Protein AF-A0A9J6GKJ7-F1 (afdb_monomer)

Mean predicted aligned error: 17.42 Å

Radius of gyration: 23.15 Å; Cα contacts (8 Å, |Δi|>4): 158; chains: 1; bounding box: 61×52×55 Å

Solvent-accessible surface area (backbone atoms only — not comparable to full-atom values): 9276 Å² total; per-residue (Å²): 130,84,58,61,56,83,74,59,33,43,79,57,66,61,96,84,59,67,34,28,57,43,92,48,101,89,43,70,66,37,61,86,75,82,50,72,41,75,66,98,57,64,64,49,65,49,62,48,97,55,40,86,90,54,57,39,37,48,77,44,72,50,71,55,84,73,75,90,66,77,76,78,90,62,95,71,89,69,65,43,72,46,72,48,68,40,63,68,56,27,50,50,50,61,68,73,44,78,79,51,91,48,78,87,44,39,62,58,52,54,50,51,32,46,53,79,24,37,47,78,39,81,37,59,83,89,53,77,83,75,55,61,68,60,52,53,51,48,54,53,50,41,59,76,70,72,109

pLDDT: mean 76.73, std 16.25, range [37.19, 93.81]

Foldseek 3Di:
DPDVVVVQKDWQDDPPAFFFPDPDPPDHGHNPDTDIDHDDWDKDWDFDPDPPPDRGTHIDIDTDDDDPPDPPPDDDFPFDKDKAFPVVQLVVQVVVDDQPPDPVCNVVSSVVSRVVRIDIDGDGPPDDRPDRVVVVVVVVVVVVVPD

Secondary structure (DSSP, 8-state):
---GGGGTEEE---TT--SB---STT---B-----EEES---EEEEE-S--TTSSBPPEEEEE--SS------SS----EEEEEE-HHHHHHHHHHSPPPSSGGGHHHHHHHHHHHHEEEEEE-TTSPPP-HHHHHHHHHHHHHTT-

Organism: Haemaphysalis longicornis (NCBI:txid44386)

Structure (mmCIF, N/CA/C/O backbone):
data_AF-A0A9J6GKJ7-F1
#
_entry.id   AF-A0A9J6GKJ7-F1
#
loop_
_atom_site.group_PDB
_atom_site.id
_atom_site.type_symbol
_atom_site.label_atom_id
_atom_site.label_alt_id
_atom_site.label_comp_id
_atom_site.label_asym_id
_atom_site.label_entity_id
_atom_site.label_seq_id
_atom_site.pdbx_PDB_ins_code
_atom_site.Cartn_x
_atom_site.Cartn_y
_atom_site.Cartn_z
_atom_site.occupancy
_atom_site.B_iso_or_equiv
_atom_site.auth_seq_id
_atom_site.auth_comp_id
_atom_site.auth_asym_id
_atom_site.auth_atom_id
_atom_site.pdbx_PDB_model_num
ATOM 1 N N . MET A 1 1 ? 18.590 -19.157 3.375 1.00 45.91 1 MET A N 1
ATOM 2 C CA . MET A 1 1 ? 17.341 -18.387 3.192 1.00 45.91 1 MET A CA 1
ATOM 3 C C . MET A 1 1 ? 16.250 -19.388 2.888 1.00 45.91 1 MET A C 1
ATOM 5 O O . MET A 1 1 ? 16.438 -20.171 1.969 1.00 45.91 1 MET A O 1
ATOM 9 N N . ALA A 1 2 ? 1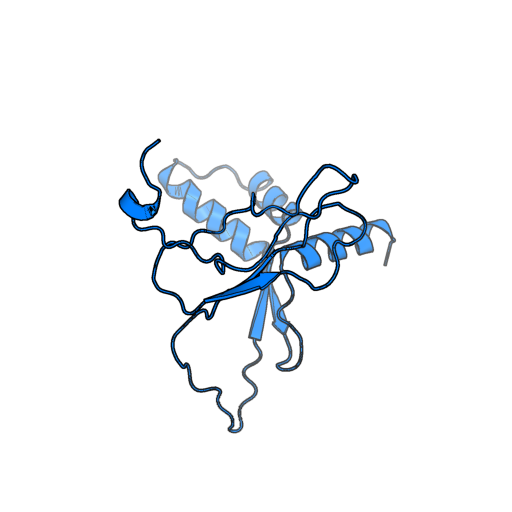5.188 -19.434 3.688 1.00 53.84 2 ALA A N 1
ATOM 10 C CA . ALA A 1 2 ? 14.019 -20.232 3.337 1.00 53.84 2 ALA A CA 1
ATOM 11 C C . ALA A 1 2 ? 13.369 -19.615 2.090 1.00 53.84 2 ALA A C 1
ATOM 13 O O . ALA A 1 2 ? 13.236 -18.393 2.019 1.00 53.84 2 ALA A O 1
ATOM 14 N N . ASP A 1 3 ? 13.043 -20.448 1.106 1.00 81.25 3 ASP A N 1
ATOM 15 C CA . ASP A 1 3 ? 12.378 -20.023 -0.122 1.00 81.25 3 ASP A CA 1
ATOM 16 C C . ASP A 1 3 ? 11.013 -19.403 0.227 1.00 81.25 3 ASP A C 1
ATOM 18 O O . ASP A 1 3 ? 10.262 -19.955 1.032 1.00 81.25 3 ASP A O 1
ATOM 22 N N . ALA A 1 4 ? 10.693 -18.238 -0.339 1.00 79.50 4 ALA A N 1
ATOM 23 C CA . ALA A 1 4 ? 9.429 -17.540 -0.098 1.00 79.50 4 ALA A CA 1
ATOM 24 C C . ALA A 1 4 ? 8.215 -18.408 -0.483 1.00 79.50 4 ALA A C 1
ATOM 26 O O . ALA A 1 4 ? 7.145 -18.291 0.122 1.00 79.50 4 ALA A O 1
ATOM 27 N N . THR A 1 5 ? 8.404 -19.345 -1.416 1.00 81.81 5 THR A N 1
ATOM 28 C CA . THR A 1 5 ? 7.401 -20.356 -1.776 1.00 81.81 5 THR A CA 1
ATOM 29 C C . THR A 1 5 ? 7.031 -21.270 -0.603 1.00 81.81 5 THR A C 1
ATOM 31 O O . THR A 1 5 ? 5.863 -21.635 -0.466 1.00 81.81 5 THR A O 1
ATOM 34 N N . ALA A 1 6 ? 7.970 -21.565 0.306 1.00 86.62 6 ALA A N 1
ATOM 35 C CA . ALA A 1 6 ? 7.729 -22.388 1.494 1.00 86.62 6 ALA A CA 1
ATOM 36 C C . ALA A 1 6 ? 6.753 -21.729 2.486 1.00 86.62 6 ALA A C 1
ATOM 38 O O . ALA A 1 6 ? 6.163 -22.412 3.319 1.00 86.62 6 ALA A O 1
ATOM 39 N N . TYR A 1 7 ? 6.544 -20.414 2.366 1.00 86.00 7 TYR A N 1
ATOM 40 C CA . TYR A 1 7 ? 5.567 -19.647 3.141 1.00 86.00 7 TYR A CA 1
ATOM 41 C C . TYR A 1 7 ? 4.259 -19.396 2.374 1.00 86.00 7 TYR A C 1
ATOM 43 O O . TYR A 1 7 ? 3.449 -18.564 2.783 1.00 86.00 7 TYR A O 1
ATOM 51 N N . GLY A 1 8 ? 4.042 -20.090 1.250 1.00 86.12 8 GLY A N 1
ATOM 52 C CA . GLY A 1 8 ? 2.839 -19.943 0.428 1.00 86.12 8 GLY A CA 1
ATOM 53 C C . GLY A 1 8 ? 2.783 -18.635 -0.366 1.00 86.12 8 GLY A C 1
ATOM 54 O O . GLY A 1 8 ? 1.695 -18.194 -0.742 1.00 86.12 8 GLY A O 1
ATOM 55 N N . LEU A 1 9 ? 3.932 -17.996 -0.610 1.00 88.31 9 LEU A N 1
ATOM 56 C CA . LEU A 1 9 ? 4.019 -16.792 -1.431 1.00 88.31 9 LEU A CA 1
ATOM 57 C C . LEU A 1 9 ? 4.260 -17.146 -2.897 1.00 88.31 9 LEU A C 1
ATOM 59 O O . LEU A 1 9 ? 5.077 -18.007 -3.222 1.00 88.31 9 LEU A O 1
ATOM 63 N N . THR A 1 10 ? 3.574 -16.439 -3.791 1.00 88.25 10 THR A N 1
ATOM 64 C CA . THR A 1 10 ? 3.770 -16.554 -5.241 1.00 88.25 10 THR A CA 1
ATOM 65 C C . THR A 1 10 ? 4.517 -15.332 -5.760 1.00 88.25 10 THR A C 1
ATOM 67 O O . THR A 1 10 ? 4.146 -14.199 -5.445 1.00 88.25 10 THR A O 1
ATOM 70 N N . LEU A 1 11 ? 5.566 -15.557 -6.554 1.00 90.56 11 LEU A N 1
ATOM 71 C CA . LEU A 1 11 ? 6.299 -14.490 -7.233 1.00 90.56 11 LEU A CA 1
ATOM 72 C C . LEU A 1 11 ? 5.432 -13.889 -8.347 1.00 90.56 11 LEU A C 1
ATOM 74 O O . LEU A 1 11 ? 4.932 -14.620 -9.201 1.00 90.56 11 LEU A O 1
ATOM 78 N N . LEU A 1 12 ? 5.267 -12.565 -8.347 1.00 90.88 12 LEU A N 1
ATOM 79 C CA . LEU A 1 12 ? 4.473 -11.847 -9.351 1.00 90.88 12 LEU A CA 1
ATOM 80 C C . LEU A 1 12 ? 5.294 -11.320 -10.532 1.00 90.88 12 LEU A C 1
ATOM 82 O O . LEU A 1 12 ? 4.720 -10.988 -11.568 1.00 90.88 12 LEU A O 1
ATOM 86 N N . ASN A 1 13 ? 6.613 -11.202 -10.376 1.00 91.19 13 ASN A N 1
ATOM 87 C CA . ASN A 1 13 ? 7.489 -10.615 -11.383 1.00 91.19 13 ASN A CA 1
ATOM 88 C C . ASN A 1 13 ? 7.368 -11.315 -12.738 1.00 91.19 13 ASN A C 1
ATOM 90 O O . ASN A 1 13 ? 7.483 -12.538 -12.839 1.00 91.19 13 ASN A O 1
ATOM 94 N N . ALA A 1 14 ? 7.247 -10.520 -13.800 1.00 84.88 14 ALA A N 1
ATOM 95 C CA . ALA A 1 14 ? 7.403 -11.031 -15.150 1.00 84.88 14 ALA A CA 1
ATOM 96 C C . ALA A 1 14 ? 8.897 -11.319 -15.421 1.00 84.88 14 ALA A C 1
ATOM 98 O O . ALA A 1 14 ? 9.729 -10.420 -15.258 1.00 84.88 14 ALA A O 1
ATOM 99 N N . PRO A 1 15 ? 9.270 -12.530 -15.885 1.00 78.75 15 PRO A N 1
ATOM 100 C CA . PRO A 1 15 ? 10.672 -12.924 -16.043 1.00 78.75 15 PRO A CA 1
ATOM 101 C C . PRO A 1 15 ? 11.484 -12.034 -16.984 1.00 78.75 15 PRO A C 1
ATOM 103 O O . PRO A 1 15 ? 12.708 -12.048 -16.917 1.00 78.75 15 PRO A O 1
ATOM 106 N N . GLN A 1 16 ? 10.830 -11.274 -17.868 1.00 85.94 16 GLN A N 1
ATOM 107 C CA . GLN A 1 16 ? 11.468 -10.462 -18.908 1.00 85.94 16 GLN A CA 1
ATOM 108 C C . GLN A 1 16 ? 11.473 -8.956 -18.621 1.00 85.94 16 GLN A C 1
ATOM 110 O O . GLN A 1 16 ? 11.955 -8.189 -19.446 1.00 85.94 16 GLN A O 1
ATOM 115 N N . THR A 1 17 ? 11.011 -8.523 -17.449 1.00 90.00 17 THR A N 1
ATOM 116 C CA . THR A 1 17 ? 10.902 -7.093 -17.130 1.00 90.00 17 THR A CA 1
ATOM 117 C C . THR A 1 17 ? 12.050 -6.646 -16.237 1.00 90.00 17 THR A C 1
ATOM 119 O O . THR A 1 17 ? 12.232 -7.198 -15.155 1.00 90.00 17 THR A O 1
ATOM 122 N N . TYR A 1 18 ? 12.837 -5.672 -16.699 1.00 92.69 18 TYR A N 1
ATOM 123 C CA . TYR A 1 18 ? 13.852 -4.996 -15.890 1.00 92.69 18 TYR A CA 1
ATOM 124 C C . TYR A 1 18 ? 13.195 -4.022 -14.919 1.00 92.69 18 TYR A C 1
ATOM 126 O O . TYR A 1 18 ? 12.262 -3.319 -15.290 1.00 92.69 18 TYR A O 1
ATOM 134 N N . THR A 1 19 ? 13.678 -3.986 -13.680 1.00 93.81 19 THR A N 1
ATOM 135 C CA . THR A 1 19 ? 13.200 -3.028 -12.669 1.00 93.81 19 THR A CA 1
ATOM 136 C C . THR A 1 19 ? 14.243 -1.963 -12.358 1.00 93.81 19 THR A C 1
ATOM 138 O O . THR A 1 19 ? 13.919 -0.971 -11.718 1.00 93.81 19 THR A O 1
ATOM 141 N N . ARG A 1 20 ? 15.472 -2.129 -12.865 1.00 93.62 20 ARG A N 1
ATOM 142 C CA . ARG A 1 20 ? 16.569 -1.177 -12.712 1.00 93.62 20 ARG A CA 1
ATOM 143 C C . ARG A 1 20 ? 17.388 -1.052 -13.994 1.00 93.62 20 ARG A C 1
ATOM 145 O O . ARG A 1 20 ? 17.828 -2.069 -14.535 1.00 93.62 20 ARG A O 1
ATOM 152 N N . LEU A 1 21 ? 17.640 0.181 -14.420 1.00 92.81 21 LEU A N 1
ATOM 153 C CA . LEU A 1 21 ? 18.504 0.520 -15.547 1.00 92.81 21 LEU A CA 1
ATOM 154 C C . LEU A 1 21 ? 19.967 0.663 -15.120 1.00 92.81 21 LEU A C 1
ATOM 156 O O . LEU A 1 21 ? 20.283 1.219 -14.063 1.00 92.81 21 LEU A O 1
ATOM 160 N N . GLY A 1 22 ? 20.877 0.201 -15.971 1.00 90.75 22 GLY A N 1
ATOM 161 C CA . GLY A 1 22 ? 22.299 0.486 -15.829 1.00 90.75 22 GLY A CA 1
ATOM 162 C C . GLY A 1 22 ? 22.599 1.966 -16.087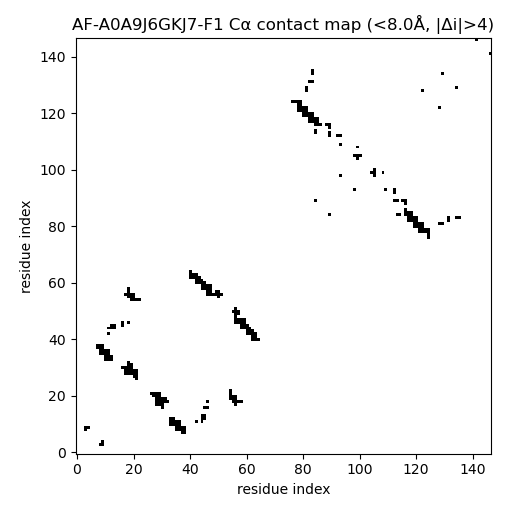 1.00 90.75 22 GLY A C 1
ATOM 163 O O . GLY A 1 22 ? 22.329 2.482 -17.164 1.00 90.75 22 GLY A O 1
ATOM 164 N N . GLN A 1 23 ? 23.200 2.659 -15.118 1.00 84.75 23 GLN A N 1
ATOM 165 C CA . GLN A 1 23 ? 23.523 4.094 -15.241 1.00 84.75 23 GLN A CA 1
ATOM 166 C C . GLN A 1 23 ? 24.889 4.356 -15.896 1.00 84.75 23 GLN A C 1
ATOM 168 O O . GLN A 1 23 ? 25.267 5.497 -16.148 1.00 84.75 23 GLN A O 1
ATOM 173 N N . THR A 1 24 ? 25.676 3.307 -16.141 1.00 85.81 24 THR A N 1
ATOM 174 C CA . THR A 1 24 ? 27.031 3.418 -16.696 1.00 85.81 24 THR A CA 1
ATOM 175 C C . THR A 1 24 ? 27.262 2.352 -17.755 1.00 85.81 24 THR A C 1
ATOM 177 O O . THR A 1 24 ? 26.657 1.286 -17.718 1.00 85.81 24 THR A O 1
ATOM 180 N N . GLN A 1 25 ? 28.202 2.601 -18.669 1.00 80.19 25 GLN A N 1
ATOM 181 C CA . GLN A 1 25 ? 28.483 1.750 -19.835 1.00 80.19 25 GLN A CA 1
ATOM 182 C C . GLN A 1 25 ? 28.869 0.292 -19.495 1.00 80.19 25 GLN A C 1
ATOM 184 O O . GLN A 1 25 ? 28.889 -0.563 -20.375 1.00 80.19 25 GLN A O 1
ATOM 189 N N . LYS A 1 26 ? 29.191 -0.002 -18.227 1.00 87.56 26 LYS A N 1
ATOM 190 C CA . LYS A 1 26 ? 29.544 -1.343 -17.726 1.00 87.56 26 LYS A CA 1
ATOM 191 C C . LYS A 1 26 ? 28.497 -1.942 -16.781 1.00 87.56 26 LYS A C 1
ATOM 193 O O . LYS A 1 26 ? 28.755 -2.981 -16.177 1.00 87.56 26 LYS A O 1
ATOM 198 N N . GLN A 1 27 ? 27.345 -1.299 -16.622 1.00 90.25 27 GLN A N 1
ATOM 199 C CA . GLN A 1 27 ? 26.229 -1.822 -15.843 1.00 90.25 27 GLN A CA 1
ATOM 200 C C . GLN A 1 27 ? 25.120 -2.255 -16.794 1.00 90.25 27 GLN A C 1
ATOM 202 O O . GLN A 1 27 ? 24.612 -1.448 -17.562 1.00 90.25 27 GLN A O 1
ATOM 207 N N . ALA A 1 28 ? 24.763 -3.535 -16.738 1.00 91.44 28 ALA A N 1
ATOM 208 C CA . ALA A 1 28 ? 23.594 -4.048 -17.434 1.00 91.44 28 ALA A CA 1
ATOM 209 C C . ALA A 1 28 ? 22.316 -3.716 -16.654 1.00 91.44 28 ALA A C 1
ATOM 211 O O . ALA A 1 28 ? 22.352 -3.528 -15.433 1.00 91.44 28 ALA A O 1
ATOM 212 N N . ASP A 1 29 ? 21.189 -3.719 -17.355 1.00 93.38 29 ASP A N 1
ATOM 213 C CA . ASP A 1 29 ? 19.878 -3.641 -16.723 1.00 93.38 29 ASP A CA 1
ATOM 214 C C . ASP A 1 29 ? 19.633 -4.887 -15.866 1.00 93.38 29 ASP A C 1
ATOM 216 O O . ASP A 1 29 ? 20.016 -6.013 -16.208 1.00 93.38 29 ASP A O 1
ATOM 220 N N . THR A 1 30 ? 19.009 -4.685 -14.709 1.00 93.25 30 THR A N 1
ATOM 221 C CA . THR A 1 30 ? 18.845 -5.723 -13.684 1.00 93.25 30 THR A CA 1
ATOM 222 C C . THR A 1 30 ? 17.406 -5.802 -13.179 1.00 93.25 30 THR A C 1
ATOM 224 O O . THR A 1 30 ? 16.554 -4.964 -13.483 1.00 93.25 30 THR A O 1
ATOM 227 N N . LYS A 1 31 ? 17.118 -6.878 -12.439 1.00 93.38 31 LYS A N 1
ATOM 228 C CA . LYS A 1 31 ? 15.794 -7.203 -11.884 1.00 93.38 31 LYS A CA 1
ATOM 229 C C . LYS A 1 31 ? 15.870 -7.393 -10.362 1.00 93.38 31 LYS A C 1
ATOM 231 O O . LYS A 1 31 ? 15.520 -8.471 -9.885 1.00 93.38 31 LYS A O 1
ATOM 236 N N . PRO A 1 32 ? 16.437 -6.436 -9.602 1.00 92.44 32 PRO A N 1
ATOM 237 C CA . PRO A 1 32 ? 16.651 -6.631 -8.169 1.00 92.44 32 PRO A CA 1
ATOM 238 C C . PRO A 1 32 ? 15.347 -6.623 -7.361 1.00 92.44 32 PRO A C 1
ATOM 240 O O . PRO A 1 32 ? 15.311 -7.180 -6.266 1.00 92.44 32 PRO A O 1
ATOM 243 N N . ASP A 1 33 ? 14.284 -6.010 -7.883 1.00 92.06 33 ASP A N 1
ATOM 244 C CA . ASP A 1 33 ? 13.055 -5.776 -7.133 1.00 92.06 33 ASP A CA 1
ATOM 245 C C . ASP A 1 33 ? 12.083 -6.944 -7.304 1.00 92.06 33 ASP A C 1
ATOM 247 O O . ASP A 1 33 ? 11.669 -7.263 -8.418 1.00 92.06 33 ASP A O 1
ATOM 251 N N . LEU A 1 34 ? 11.685 -7.575 -6.198 1.00 92.31 34 LEU A N 1
ATOM 252 C CA . LEU A 1 34 ? 10.793 -8.736 -6.198 1.00 92.31 34 LEU A CA 1
ATOM 253 C C . LEU A 1 34 ? 9.469 -8.410 -5.506 1.00 92.31 34 LEU A C 1
ATOM 255 O O . LEU A 1 34 ? 9.436 -7.858 -4.408 1.00 92.31 34 LEU A O 1
ATOM 259 N N . SER A 1 35 ? 8.367 -8.787 -6.143 1.00 91.62 35 SER A N 1
ATOM 260 C CA . SER A 1 35 ? 7.005 -8.647 -5.637 1.00 91.62 35 SER A CA 1
ATOM 261 C C . SER A 1 35 ? 6.410 -10.024 -5.386 1.00 91.62 35 SER A C 1
ATOM 263 O O . SER A 1 35 ? 6.295 -10.842 -6.298 1.00 91.62 35 SER A O 1
ATOM 265 N N . TRP A 1 36 ? 5.996 -10.263 -4.148 1.00 91.06 36 TRP A N 1
ATOM 266 C CA . TRP A 1 36 ? 5.412 -11.525 -3.710 1.00 91.06 36 TRP A CA 1
ATOM 267 C C . TRP A 1 36 ? 3.980 -11.297 -3.242 1.00 91.06 36 TRP A C 1
ATOM 269 O O . TRP A 1 36 ? 3.683 -10.276 -2.622 1.00 91.06 36 TRP A O 1
ATOM 279 N N . LEU A 1 37 ? 3.100 -12.256 -3.515 1.00 87.62 37 LEU A N 1
ATOM 280 C CA . LEU A 1 37 ? 1.705 -12.214 -3.092 1.00 87.62 37 LEU A CA 1
ATOM 281 C C . LEU A 1 37 ? 1.371 -13.441 -2.250 1.00 87.62 37 LEU A C 1
ATOM 283 O O . LEU A 1 37 ? 1.674 -14.569 -2.642 1.00 87.62 37 LEU A O 1
ATOM 287 N N . SER A 1 38 ? 0.719 -13.216 -1.110 1.00 82.12 38 SER A N 1
ATOM 288 C CA . SER A 1 38 ? 0.026 -14.274 -0.383 1.00 82.12 38 SER A CA 1
ATOM 289 C C . SER A 1 38 ? -1.403 -14.381 -0.915 1.00 82.12 38 SER A C 1
ATOM 291 O O . SER A 1 38 ? -2.067 -13.365 -1.110 1.00 82.12 38 SER A O 1
ATOM 293 N N . HIS A 1 39 ? -1.889 -15.611 -1.088 1.00 72.75 39 HIS A N 1
ATOM 294 C CA . HIS A 1 39 ? -3.224 -15.946 -1.606 1.00 72.75 39 HIS A CA 1
ATOM 295 C C . HIS A 1 39 ? -3.418 -15.697 -3.120 1.00 72.75 39 HIS A C 1
ATOM 297 O O . HIS A 1 39 ? -2.983 -14.679 -3.657 1.00 72.75 39 HIS A O 1
ATOM 303 N N . PRO A 1 40 ? -4.115 -16.601 -3.839 1.00 62.03 40 PRO A N 1
ATOM 304 C CA . PRO A 1 40 ? -4.358 -16.469 -5.273 1.00 62.03 40 PRO A CA 1
ATOM 305 C C . PRO A 1 40 ? -5.423 -15.396 -5.550 1.00 62.03 40 PRO A C 1
ATOM 307 O O . PRO A 1 40 ? -6.607 -15.687 -5.719 1.00 62.03 40 PRO A O 1
ATOM 310 N N . MET A 1 41 ? -5.005 -14.132 -5.595 1.00 68.50 41 MET A N 1
ATOM 311 C CA . MET A 1 41 ? -5.796 -13.045 -6.172 1.00 68.50 41 MET A CA 1
ATOM 312 C C . MET A 1 41 ? -5.342 -12.815 -7.610 1.00 68.50 41 MET A C 1
ATOM 314 O O . MET A 1 41 ? -4.154 -12.896 -7.916 1.00 68.50 41 MET A O 1
ATOM 318 N N . LEU A 1 42 ? -6.281 -12.512 -8.509 1.00 73.50 42 LEU A N 1
ATOM 319 C CA . LEU A 1 42 ? -5.919 -12.137 -9.871 1.00 73.50 42 LEU A CA 1
ATOM 320 C C . LEU A 1 42 ? -5.193 -10.789 -9.817 1.00 73.50 42 LEU A C 1
ATOM 322 O O . LEU A 1 42 ? -5.810 -9.753 -9.562 1.00 73.50 42 LEU A O 1
ATOM 326 N N . ALA A 1 43 ? -3.882 -10.832 -10.022 1.00 82.25 43 ALA A N 1
ATOM 327 C CA . ALA A 1 43 ? -3.006 -9.677 -10.022 1.00 82.25 43 ALA A CA 1
ATOM 328 C C . ALA A 1 43 ? -2.449 -9.455 -11.430 1.00 82.25 43 ALA A C 1
ATOM 330 O O . ALA A 1 43 ? -2.061 -10.409 -12.106 1.00 82.25 43 ALA A O 1
ATOM 331 N N . ARG A 1 44 ? -2.393 -8.199 -11.877 1.00 86.75 44 ARG A N 1
ATOM 332 C CA . ARG A 1 44 ? -1.552 -7.801 -13.013 1.00 86.75 44 ARG A CA 1
ATOM 333 C C . ARG A 1 44 ? -0.367 -7.028 -12.473 1.00 86.75 44 ARG A C 1
ATOM 335 O O . ARG A 1 44 ? -0.562 -6.023 -11.798 1.00 86.75 44 ARG A O 1
ATOM 342 N N . TRP A 1 45 ? 0.825 -7.518 -12.765 1.00 92.06 45 TRP A N 1
ATOM 343 C CA . TRP A 1 45 ? 2.087 -6.916 -12.366 1.00 92.06 45 TRP A CA 1
ATOM 344 C C . TRP A 1 45 ? 2.762 -6.306 -13.593 1.00 92.06 45 TRP A C 1
ATOM 346 O O . TRP A 1 45 ? 2.708 -6.884 -14.682 1.00 92.06 45 TRP A O 1
ATOM 356 N N . GLY A 1 46 ? 3.394 -5.154 -13.420 1.00 92.50 46 GLY A N 1
ATOM 357 C CA . GLY A 1 46 ? 4.197 -4.515 -14.450 1.00 92.50 46 GLY A CA 1
ATOM 358 C C . GLY A 1 46 ? 5.051 -3.397 -13.874 1.00 92.50 46 GLY A C 1
ATOM 359 O O . GLY A 1 46 ? 4.995 -3.096 -12.682 1.00 92.50 46 GLY A O 1
ATOM 360 N N . THR A 1 47 ? 5.830 -2.770 -14.740 1.00 92.50 47 THR A N 1
ATOM 361 C CA . THR A 1 47 ? 6.585 -1.559 -14.434 1.00 92.50 47 THR A CA 1
ATOM 362 C C . THR A 1 47 ? 5.924 -0.361 -15.097 1.00 92.50 47 THR A C 1
ATOM 364 O O . THR A 1 47 ? 5.313 -0.487 -16.160 1.00 92.50 47 THR A O 1
ATOM 367 N N . TYR A 1 48 ? 6.037 0.801 -14.467 1.00 88.31 48 TYR A N 1
ATOM 368 C CA . TYR A 1 48 ? 5.746 2.064 -15.123 1.00 88.31 48 TYR A CA 1
ATOM 369 C C . TYR A 1 48 ? 6.746 2.296 -16.259 1.00 88.31 48 TYR A C 1
ATOM 371 O O . TYR A 1 48 ? 7.857 1.767 -16.237 1.00 88.31 48 TYR A O 1
ATOM 379 N N . GLU A 1 49 ? 6.335 3.059 -17.264 1.00 86.94 49 GLU A N 1
ATOM 380 C CA . GLU A 1 49 ? 7.137 3.309 -18.467 1.00 86.94 49 GLU A CA 1
ATOM 381 C C . GLU A 1 49 ? 8.331 4.242 -18.221 1.00 86.94 49 GLU A C 1
ATOM 383 O O . GLU A 1 49 ? 9.312 4.189 -18.957 1.00 86.94 49 GLU A O 1
ATOM 388 N N . ASP A 1 50 ? 8.264 5.053 -17.165 1.00 84.88 50 ASP A N 1
ATOM 389 C CA . ASP A 1 50 ? 9.284 6.030 -16.790 1.00 84.88 50 ASP A CA 1
ATOM 390 C C . ASP A 1 50 ? 9.927 5.668 -15.439 1.00 84.88 50 ASP A C 1
ATOM 392 O O . ASP A 1 50 ? 9.273 5.150 -14.525 1.00 84.88 50 ASP A O 1
ATOM 396 N N . THR A 1 51 ? 11.217 5.965 -15.301 1.00 84.25 51 THR A N 1
ATOM 397 C CA . THR A 1 51 ? 11.960 5.836 -14.045 1.00 84.25 51 THR A CA 1
ATOM 398 C C . THR A 1 51 ? 11.817 7.059 -13.141 1.00 84.25 51 THR A C 1
ATOM 400 O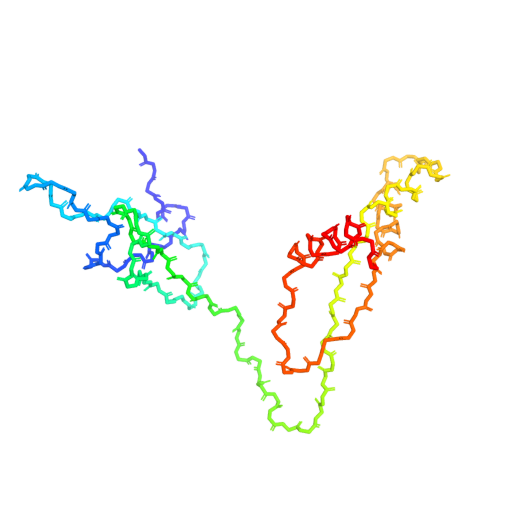 O . THR A 1 51 ? 12.340 7.058 -12.030 1.00 84.25 51 THR A O 1
ATOM 403 N N . LEU A 1 52 ? 11.114 8.111 -13.579 1.00 83.06 52 LEU A N 1
ATOM 404 C CA . LEU A 1 52 ? 10.839 9.319 -12.785 1.00 83.06 52 LEU A CA 1
ATOM 405 C C . LEU A 1 52 ? 12.118 10.003 -12.265 1.00 83.06 52 LEU A C 1
ATOM 407 O O . LEU A 1 52 ? 12.128 10.611 -11.193 1.00 83.06 52 LEU A O 1
ATOM 411 N N . GLY A 1 53 ? 13.210 9.896 -13.026 1.00 82.88 53 GLY A N 1
ATOM 412 C CA . GLY A 1 53 ? 14.498 10.509 -12.697 1.00 82.88 53 GLY A CA 1
ATOM 413 C C . GLY A 1 53 ? 15.385 9.706 -11.739 1.00 82.88 53 GLY A C 1
ATOM 414 O O . GLY A 1 53 ? 16.419 10.228 -11.322 1.00 82.88 53 GLY A O 1
ATOM 415 N N . ILE A 1 54 ? 15.027 8.461 -11.405 1.00 88.69 54 ILE A N 1
ATOM 416 C CA . ILE A 1 54 ? 15.917 7.514 -10.708 1.00 88.69 54 ILE A CA 1
ATOM 417 C C . ILE A 1 54 ? 16.364 6.377 -11.643 1.00 88.69 54 ILE A C 1
ATOM 419 O O . ILE A 1 54 ? 16.000 6.345 -12.818 1.00 88.69 54 ILE A O 1
ATOM 423 N N . ASP A 1 55 ? 17.180 5.443 -11.150 1.00 91.06 55 ASP A N 1
ATOM 424 C CA . ASP A 1 55 ? 17.638 4.279 -11.917 1.00 91.06 55 ASP A CA 1
ATOM 425 C C . ASP A 1 55 ? 16.683 3.076 -11.845 1.00 91.06 55 ASP A C 1
ATOM 427 O O . ASP A 1 55 ? 16.946 2.065 -12.490 1.00 91.06 55 ASP A O 1
ATOM 431 N N . HIS A 1 56 ? 15.563 3.180 -11.122 1.00 93.38 56 HIS A N 1
ATOM 432 C CA . HIS A 1 56 ? 14.545 2.132 -11.001 1.00 93.38 56 HIS A CA 1
ATOM 433 C C . HIS A 1 56 ? 13.225 2.498 -11.686 1.00 93.38 56 HIS A C 1
ATOM 435 O O . HIS A 1 56 ? 12.775 3.641 -11.634 1.00 93.38 56 HIS A O 1
ATOM 441 N N . PHE A 1 57 ? 12.557 1.498 -12.259 1.00 91.19 57 PHE A N 1
ATOM 442 C CA . PHE A 1 57 ? 11.170 1.629 -12.696 1.00 91.19 57 PHE A CA 1
ATOM 443 C C . PHE A 1 57 ? 10.220 1.434 -11.514 1.00 91.19 57 PHE A C 1
ATOM 445 O O . PHE A 1 57 ? 10.360 0.489 -10.735 1.00 91.19 57 PHE A O 1
ATOM 452 N N . ALA A 1 58 ? 9.198 2.284 -11.409 1.00 92.75 58 ALA A N 1
ATOM 453 C CA . ALA A 1 58 ? 8.141 2.080 -10.426 1.00 92.75 58 ALA A CA 1
ATOM 454 C C . ALA A 1 58 ? 7.363 0.789 -10.736 1.00 92.75 58 ALA A C 1
ATOM 456 O O . ALA A 1 58 ? 6.976 0.547 -11.877 1.00 92.75 58 ALA A O 1
ATOM 457 N N . ILE A 1 59 ? 7.101 -0.037 -9.724 1.00 93.19 59 ILE A N 1
ATOM 458 C CA . ILE A 1 59 ? 6.309 -1.264 -9.877 1.00 93.19 59 ILE A CA 1
ATOM 459 C C . ILE A 1 59 ? 4.824 -0.939 -9.706 1.00 93.19 59 ILE A C 1
ATOM 461 O O . ILE A 1 59 ? 4.422 -0.312 -8.725 1.00 93.19 59 ILE A O 1
ATOM 465 N N . ILE A 1 60 ? 3.999 -1.418 -10.637 1.00 91.50 60 ILE A N 1
ATOM 466 C CA . ILE A 1 60 ? 2.543 -1.267 -10.621 1.00 91.50 60 ILE A CA 1
ATOM 467 C C . ILE A 1 60 ? 1.902 -2.645 -10.486 1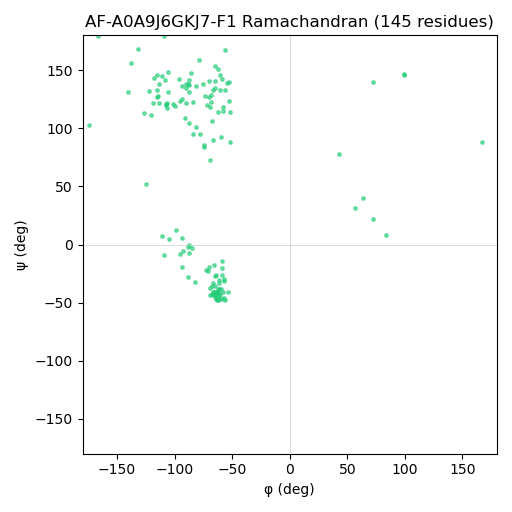.00 91.50 60 ILE A C 1
ATOM 469 O O . ILE A 1 60 ? 2.162 -3.558 -11.272 1.00 91.50 60 ILE A O 1
ATOM 473 N N . ILE A 1 61 ? 1.026 -2.790 -9.490 1.00 90.31 61 ILE A N 1
ATOM 474 C CA . ILE A 1 61 ? 0.289 -4.027 -9.235 1.00 90.31 61 ILE A CA 1
ATOM 475 C C . ILE A 1 61 ? -1.203 -3.713 -9.180 1.00 90.31 61 ILE A C 1
ATOM 477 O O . ILE A 1 61 ? -1.682 -3.054 -8.259 1.00 90.31 61 ILE A O 1
ATOM 481 N N . HIS A 1 62 ? -1.956 -4.221 -10.151 1.00 86.50 62 HIS A N 1
ATOM 482 C CA . HIS A 1 62 ? -3.413 -4.179 -10.130 1.00 86.50 62 HIS A CA 1
ATOM 483 C C . HIS A 1 62 ? -3.932 -5.444 -9.463 1.00 86.50 62 HIS A C 1
ATOM 485 O O . HIS A 1 62 ? -3.865 -6.527 -10.044 1.00 86.50 62 HIS A O 1
ATOM 491 N N . LEU A 1 63 ? -4.469 -5.304 -8.257 1.00 85.50 63 LEU A N 1
ATOM 492 C CA . LEU A 1 63 ? -5.099 -6.399 -7.531 1.00 85.50 63 LEU A CA 1
ATOM 493 C C . LEU A 1 63 ? -6.600 -6.401 -7.808 1.00 85.50 63 LEU A C 1
ATOM 495 O O . LEU A 1 63 ? -7.287 -5.408 -7.567 1.00 85.50 63 LEU A O 1
ATOM 499 N N . ARG A 1 64 ? -7.136 -7.531 -8.268 1.00 75.25 64 ARG A N 1
ATOM 500 C CA . ARG A 1 64 ? -8.584 -7.732 -8.305 1.00 75.25 64 ARG A CA 1
ATOM 501 C C . ARG A 1 64 ? -9.065 -8.161 -6.923 1.00 75.25 64 ARG A C 1
ATOM 503 O O . ARG A 1 64 ? -8.946 -9.326 -6.547 1.00 75.25 64 ARG A O 1
ATOM 510 N N . THR A 1 65 ? -9.628 -7.226 -6.170 1.00 66.56 65 THR A N 1
ATOM 511 C CA . THR A 1 65 ? -10.222 -7.494 -4.858 1.00 66.56 65 THR A CA 1
ATOM 512 C C . THR A 1 65 ? -11.690 -7.913 -5.018 1.00 66.56 65 THR A C 1
ATOM 514 O O . THR A 1 65 ? -12.566 -7.105 -5.303 1.00 66.56 65 THR A O 1
ATOM 517 N N . GLY A 1 66 ? -11.966 -9.212 -4.854 1.00 53.41 66 GLY A N 1
ATOM 518 C CA . GLY A 1 66 ? -13.325 -9.768 -4.811 1.00 53.41 66 GLY A CA 1
ATOM 519 C C . GLY A 1 66 ? -13.823 -10.404 -6.117 1.00 53.41 66 GLY A C 1
ATOM 520 O O . GLY A 1 66 ? -13.505 -9.971 -7.227 1.00 53.41 66 GLY A O 1
ATOM 521 N N . GLY A 1 67 ? -14.626 -11.466 -5.967 1.00 45.25 67 GLY A N 1
ATOM 522 C CA . GLY A 1 67 ? -15.403 -12.058 -7.058 1.00 45.25 67 GLY A CA 1
ATOM 523 C C . GLY A 1 67 ? -16.315 -11.025 -7.725 1.00 45.25 67 GLY A C 1
ATOM 524 O O . GLY A 1 67 ? -16.501 -9.929 -7.200 1.00 45.25 67 GLY A O 1
ATOM 525 N N . LEU A 1 68 ? -16.874 -11.372 -8.889 1.00 42.47 68 LEU A N 1
ATOM 526 C CA . LEU A 1 68 ? -17.911 -10.590 -9.570 1.00 42.47 68 LEU A CA 1
ATOM 527 C C . LEU A 1 68 ? -19.063 -10.296 -8.593 1.00 42.47 68 LEU A C 1
ATOM 529 O O . LEU A 1 68 ? -20.027 -11.048 -8.518 1.00 42.47 68 LEU A O 1
ATOM 533 N N . ARG A 1 69 ? -18.992 -9.199 -7.837 1.00 43.03 69 ARG A N 1
ATOM 534 C CA . ARG A 1 69 ? -20.215 -8.537 -7.411 1.00 43.03 69 ARG A CA 1
ATOM 535 C C . ARG A 1 69 ? -20.740 -7.895 -8.686 1.00 43.03 69 ARG A C 1
ATOM 537 O O . ARG A 1 69 ? -19.981 -7.139 -9.299 1.00 43.03 69 ARG A O 1
ATOM 544 N N . PRO A 1 70 ? -21.950 -8.253 -9.143 1.00 37.19 70 PRO A N 1
ATOM 545 C CA . PRO A 1 70 ? -22.517 -7.630 -10.320 1.00 37.19 70 PRO A CA 1
ATOM 546 C C . PRO A 1 70 ? -22.454 -6.127 -10.089 1.00 37.19 70 PRO A C 1
ATOM 548 O O . PRO A 1 70 ? -22.920 -5.623 -9.068 1.00 37.19 70 PRO A O 1
ATOM 551 N N . HIS A 1 71 ? -21.801 -5.428 -11.008 1.00 39.66 71 HIS A N 1
ATOM 552 C CA . HIS A 1 71 ? -22.009 -4.006 -11.151 1.00 39.66 71 HIS A CA 1
ATOM 553 C C . HIS A 1 71 ? -23.512 -3.864 -11.420 1.00 39.66 71 HIS A C 1
ATOM 555 O O . HIS A 1 71 ? -23.968 -4.418 -12.422 1.00 39.66 71 HIS A O 1
ATOM 561 N N . PRO A 1 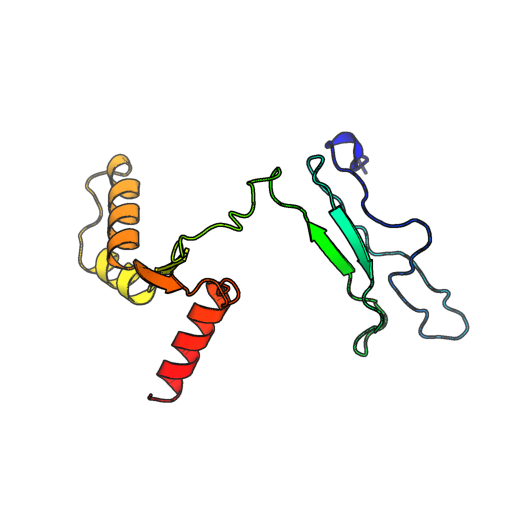72 ? -24.320 -3.239 -10.543 1.00 40.25 72 PRO A N 1
ATOM 562 C CA . PRO A 1 72 ? -25.705 -3.006 -10.885 1.00 40.25 72 PRO A CA 1
ATOM 563 C C . PRO A 1 72 ? -25.696 -1.860 -11.891 1.00 40.25 72 PRO A C 1
ATOM 565 O O . PRO A 1 72 ? -25.833 -0.690 -11.543 1.00 40.25 72 PRO A O 1
ATOM 568 N N . THR A 1 73 ? -25.508 -2.193 -13.162 1.00 44.91 73 THR A N 1
ATOM 569 C CA . THR A 1 73 ? -26.053 -1.406 -14.261 1.00 44.91 73 THR A CA 1
ATOM 570 C C . THR A 1 73 ? -27.566 -1.592 -14.233 1.00 44.91 73 THR A C 1
ATOM 572 O O . THR A 1 73 ? -28.117 -2.340 -15.029 1.00 44.91 73 THR A O 1
ATOM 575 N N . SER A 1 74 ? -28.226 -0.984 -13.249 1.00 39.47 74 SER A N 1
ATOM 576 C CA . SER A 1 74 ? -29.678 -0.810 -13.206 1.00 39.47 74 SER A CA 1
ATOM 577 C C . SER A 1 74 ? -30.041 0.055 -11.997 1.00 39.47 74 SER A C 1
ATOM 579 O O . SER A 1 74 ? -30.028 -0.417 -10.863 1.00 39.47 74 SER A O 1
ATOM 581 N N . THR A 1 75 ? -30.347 1.327 -12.264 1.00 41.28 75 THR A N 1
ATOM 582 C CA . THR A 1 75 ? -31.336 2.134 -11.523 1.00 41.28 75 THR A CA 1
ATOM 583 C C . THR A 1 75 ? -31.313 2.002 -9.995 1.00 41.28 75 THR A C 1
ATOM 585 O O . THR A 1 75 ? -32.168 1.354 -9.398 1.00 41.28 75 THR A O 1
ATOM 588 N N . GLY A 1 76 ? -30.350 2.659 -9.351 1.00 41.12 76 GLY A N 1
ATOM 589 C CA . GLY A 1 76 ? -30.305 2.780 -7.894 1.00 41.12 76 GLY A CA 1
ATOM 590 C C . GLY A 1 76 ? -28.949 3.289 -7.431 1.00 41.12 76 GLY A C 1
ATOM 591 O O . GLY A 1 76 ? -28.042 2.506 -7.177 1.00 41.12 76 GLY A O 1
ATOM 592 N N . SER A 1 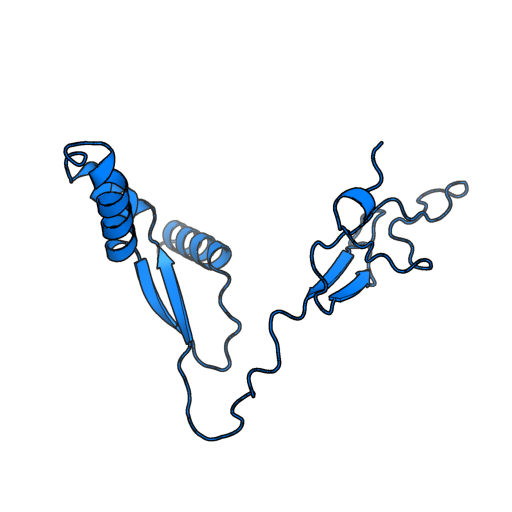77 ? -28.793 4.611 -7.368 1.00 44.94 77 SER A N 1
ATOM 593 C CA . SER A 1 77 ? -27.617 5.277 -6.803 1.00 44.94 77 SER A CA 1
ATOM 594 C C . SER A 1 77 ? -27.445 4.874 -5.333 1.00 44.94 77 SER A C 1
ATOM 596 O O . SER A 1 77 ? -28.041 5.469 -4.437 1.00 44.94 77 SER A O 1
ATOM 598 N N . TYR A 1 78 ? -26.653 3.835 -5.062 1.00 47.66 78 TYR A N 1
ATOM 599 C CA . TYR A 1 78 ? -26.206 3.551 -3.704 1.00 47.66 78 TYR A CA 1
ATOM 600 C C . TYR A 1 78 ? -25.072 4.522 -3.383 1.00 47.66 78 TYR A C 1
ATOM 602 O O . TYR A 1 78 ? -23.916 4.289 -3.740 1.00 47.66 78 TYR A O 1
ATOM 610 N N . ALA A 1 79 ? -25.419 5.635 -2.735 1.00 56.56 79 ALA A N 1
ATOM 611 C CA . ALA A 1 79 ? -24.454 6.564 -2.166 1.00 56.56 79 ALA A CA 1
ATOM 612 C C . ALA A 1 79 ? -23.469 5.786 -1.279 1.00 56.56 79 ALA A C 1
ATOM 614 O O . ALA A 1 79 ? -23.842 5.203 -0.256 1.00 56.56 79 ALA A O 1
ATOM 615 N N . LYS A 1 80 ? -22.199 5.736 -1.687 1.00 62.47 80 LYS A N 1
ATOM 616 C CA . LYS A 1 80 ? -21.143 5.114 -0.881 1.00 62.47 80 LYS A CA 1
ATOM 617 C C . LYS A 1 80 ? -20.899 6.011 0.329 1.00 62.47 80 LYS A C 1
ATOM 619 O O . LYS A 1 80 ? -20.933 7.224 0.201 1.00 62.47 80 LYS A O 1
ATOM 624 N N . THR A 1 81 ? -20.668 5.450 1.513 1.00 72.94 81 THR A N 1
ATOM 625 C CA . THR A 1 81 ? -20.398 6.254 2.718 1.00 72.94 81 THR A CA 1
ATOM 626 C C . THR A 1 81 ? -18.921 6.162 3.087 1.00 72.94 81 THR A C 1
ATOM 628 O O . THR A 1 81 ? -18.425 5.081 3.400 1.00 72.94 81 THR A O 1
ATOM 631 N N . ALA A 1 82 ? -18.213 7.290 3.063 1.00 73.94 82 ALA A N 1
ATOM 632 C CA . ALA A 1 82 ? -16.863 7.413 3.598 1.00 73.94 82 ALA A CA 1
ATOM 633 C C . ALA A 1 82 ? -16.904 7.715 5.102 1.00 73.94 82 ALA A C 1
ATOM 635 O O . ALA A 1 82 ? -17.798 8.402 5.590 1.00 73.94 82 ALA A O 1
ATOM 636 N N . TYR A 1 83 ? -15.909 7.223 5.837 1.00 80.06 83 TYR A N 1
ATOM 637 C CA . TYR A 1 83 ? -15.786 7.409 7.283 1.00 80.06 83 TYR A CA 1
ATOM 638 C C . TYR A 1 83 ? -14.495 8.166 7.580 1.00 80.06 83 TYR A C 1
ATOM 640 O O . TYR A 1 83 ? -13.411 7.704 7.214 1.00 80.06 83 TYR A O 1
ATOM 648 N N . ILE A 1 84 ? -14.609 9.315 8.243 1.00 80.81 84 ILE A N 1
ATOM 649 C CA . ILE A 1 84 ? -13.474 10.163 8.618 1.00 80.81 84 ILE A CA 1
ATOM 650 C C . ILE A 1 84 ? -13.452 10.310 10.130 1.00 80.81 84 ILE A C 1
ATOM 652 O O . ILE A 1 84 ? -14.309 10.975 10.708 1.00 80.81 84 ILE A O 1
ATOM 656 N N . THR A 1 85 ? -12.447 9.718 10.764 1.00 83.81 85 THR A N 1
ATOM 657 C CA . THR A 1 85 ? -12.208 9.868 12.200 1.00 83.81 85 THR A CA 1
ATOM 658 C C . THR A 1 85 ? -11.411 11.143 12.469 1.00 83.81 85 THR A C 1
ATOM 660 O O . THR A 1 85 ? -10.306 11.322 11.955 1.00 83.81 85 THR A O 1
ATOM 663 N N . HIS A 1 86 ? -11.965 12.037 13.287 1.00 84.31 86 HIS A N 1
ATOM 664 C CA . HIS A 1 86 ? -11.268 13.213 13.798 1.00 84.31 86 HIS A CA 1
ATOM 665 C C . HIS A 1 86 ? -10.453 12.828 15.034 1.00 84.31 86 HIS A C 1
ATOM 667 O O . HIS A 1 86 ? -10.968 12.822 16.150 1.00 84.31 86 HIS A O 1
ATOM 673 N N . TRP A 1 87 ? -9.172 12.524 14.832 1.00 83.88 87 TRP A N 1
ATOM 674 C CA . TRP A 1 87 ? -8.294 12.021 15.892 1.00 83.88 87 TRP A CA 1
ATOM 675 C C . TRP A 1 87 ? -8.102 12.975 17.073 1.00 83.88 87 TRP A C 1
ATOM 677 O O . TRP A 1 87 ? -7.952 12.510 18.195 1.00 83.88 87 TRP A O 1
ATOM 687 N N . ASP A 1 88 ? -8.157 14.289 16.866 1.00 85.25 88 ASP A N 1
ATOM 688 C CA . ASP A 1 88 ? -8.070 15.238 17.985 1.00 85.25 88 ASP A CA 1
ATOM 689 C C . ASP A 1 88 ? -9.324 15.164 18.857 1.00 85.25 88 ASP A C 1
ATOM 691 O O . ASP A 1 88 ? -9.219 15.042 20.070 1.00 85.25 88 ASP A O 1
ATOM 695 N N . LYS A 1 89 ? -10.509 15.094 18.233 1.00 86.62 89 LYS A N 1
ATOM 696 C CA . LYS A 1 89 ? -11.776 14.888 18.945 1.00 86.62 89 LYS A CA 1
ATOM 697 C C . LYS A 1 89 ? -11.782 13.550 19.687 1.00 86.62 89 LYS A C 1
ATOM 699 O O . LYS A 1 89 ? -12.222 13.495 20.824 1.00 86.62 89 LYS A O 1
ATOM 704 N N . TYR A 1 90 ? -11.275 12.490 19.055 1.00 89.69 90 TYR A N 1
ATOM 705 C CA . TYR A 1 90 ? -11.106 11.180 19.687 1.00 89.69 90 TYR A CA 1
ATOM 706 C C . TYR A 1 90 ? -10.260 11.267 20.963 1.00 89.69 90 TYR A C 1
ATOM 708 O O . TYR A 1 90 ? -10.655 10.745 21.999 1.00 89.69 90 TYR A O 1
ATOM 716 N N . ARG A 1 91 ? -9.115 11.961 20.899 1.00 89.38 91 ARG A N 1
ATOM 717 C CA . ARG A 1 91 ? -8.243 12.158 22.064 1.00 89.38 91 ARG A CA 1
ATOM 718 C C . ARG A 1 91 ? -8.911 13.005 23.144 1.00 89.38 91 ARG A C 1
ATOM 720 O O . ARG A 1 91 ? -8.785 12.643 24.302 1.00 89.38 91 ARG A O 1
ATOM 727 N N . CYS A 1 92 ? -9.636 14.067 22.782 1.00 90.00 92 CYS A N 1
ATOM 728 C CA . CYS A 1 92 ? -10.399 14.867 23.747 1.00 90.00 92 CYS A CA 1
ATOM 729 C C . CYS A 1 92 ? -11.438 14.016 24.490 1.00 90.00 92 CYS A C 1
ATOM 731 O O . CYS A 1 92 ? -11.449 14.042 25.711 1.00 90.00 92 CYS A O 1
ATOM 733 N N . ILE A 1 93 ? -12.221 13.193 23.778 1.00 89.12 93 ILE A N 1
ATOM 734 C CA . ILE A 1 93 ? -13.212 12.291 24.398 1.00 89.12 93 ILE A CA 1
ATOM 735 C C . ILE A 1 93 ? -12.537 11.363 25.419 1.00 89.12 93 ILE A C 1
ATOM 737 O O . ILE A 1 93 ? -12.996 11.245 26.549 1.00 89.12 93 ILE A O 1
ATOM 741 N N . LEU A 1 94 ? -11.401 10.761 25.053 1.00 89.31 94 LEU A N 1
ATOM 742 C CA . LEU A 1 94 ? -10.651 9.885 25.959 1.00 89.31 94 LEU A CA 1
ATOM 743 C C . LEU A 1 94 ? -9.971 10.614 27.128 1.00 89.31 94 LEU A C 1
ATOM 745 O O . LEU A 1 94 ? -9.581 9.963 28.091 1.00 89.31 94 LEU A O 1
ATOM 749 N N . MET A 1 95 ? -9.761 11.928 27.030 1.00 87.38 95 MET A N 1
ATOM 750 C CA . MET A 1 95 ? -9.197 12.746 28.109 1.00 87.38 95 MET A CA 1
ATOM 751 C C . MET A 1 95 ? -10.274 13.285 29.057 1.00 87.38 95 MET A C 1
ATOM 753 O O . MET A 1 95 ? -9.978 13.542 30.221 1.00 87.38 95 MET A O 1
ATOM 757 N N . GLU A 1 96 ? -11.498 13.480 28.564 1.00 86.56 96 GLU A N 1
ATOM 758 C CA . GLU A 1 96 ? -12.643 13.971 29.338 1.00 86.56 96 GLU A CA 1
ATOM 759 C C . GLU A 1 96 ? -13.329 12.851 30.131 1.00 86.56 96 GLU A C 1
ATOM 761 O O . GLU A 1 96 ? -13.828 13.088 31.233 1.00 86.56 96 GLU A O 1
ATOM 766 N N . GLU A 1 97 ? -13.331 11.625 29.605 1.00 80.62 97 GLU A N 1
ATOM 767 C CA . GLU A 1 97 ? -13.889 10.464 30.292 1.00 80.62 97 GLU A CA 1
ATOM 768 C C . GLU A 1 97 ? -12.832 9.757 31.155 1.00 80.62 97 GLU A C 1
ATOM 770 O O . GLU A 1 97 ? -11.722 9.489 30.685 1.00 80.62 97 GLU A O 1
ATOM 775 N N . PRO A 1 98 ? -13.150 9.388 32.410 1.00 79.94 98 PRO A N 1
ATOM 776 C CA . PRO A 1 98 ? -12.252 8.558 33.195 1.00 79.94 98 PRO A CA 1
ATOM 777 C C . PRO A 1 98 ? -12.031 7.208 32.486 1.00 79.94 98 PRO A C 1
ATOM 779 O O . PRO A 1 98 ? -12.956 6.685 31.852 1.00 79.94 98 PRO A O 1
ATOM 782 N N . PRO A 1 99 ? -10.829 6.611 32.590 1.00 79.25 99 PRO A N 1
ATOM 783 C CA . PRO A 1 99 ? -10.569 5.295 32.025 1.00 79.25 99 PRO A CA 1
ATOM 784 C C . PRO A 1 99 ? -11.579 4.272 32.542 1.00 79.25 99 PRO A C 1
ATOM 786 O O . PRO A 1 99 ? -11.908 4.267 33.733 1.00 79.25 99 PRO A O 1
ATOM 789 N N . ALA A 1 100 ? -12.052 3.398 31.656 1.00 80.94 100 ALA A N 1
ATOM 790 C CA . ALA A 1 100 ? -13.017 2.374 32.007 1.00 80.94 100 ALA A CA 1
ATOM 791 C C . ALA A 1 100 ? -12.541 1.555 33.218 1.00 80.94 100 ALA A C 1
ATOM 793 O O . ALA A 1 100 ? -11.361 1.210 33.341 1.00 80.94 100 ALA A O 1
ATOM 794 N N . ALA A 1 101 ? -13.473 1.239 34.121 1.00 78.31 101 ALA A N 1
ATOM 795 C CA . ALA A 1 101 ? -13.190 0.456 35.316 1.00 78.31 101 ALA A CA 1
ATOM 796 C C . ALA A 1 101 ? -12.817 -0.983 34.914 1.00 78.31 101 ALA A C 1
ATOM 798 O O . ALA A 1 101 ? -13.678 -1.851 34.767 1.00 78.31 101 ALA A O 1
ATOM 799 N N . GLY A 1 102 ? -11.523 -1.213 34.689 1.00 79.12 102 GLY A N 1
ATOM 800 C CA . GLY A 1 102 ? -10.951 -2.494 34.286 1.00 79.12 102 GLY A CA 1
ATOM 801 C C . GLY A 1 102 ? -10.667 -2.614 32.784 1.00 79.12 102 GLY A C 1
ATOM 802 O O . GLY A 1 102 ? -11.405 -2.121 31.935 1.00 79.12 102 GLY A O 1
ATOM 803 N N . ILE A 1 103 ? -9.596 -3.350 32.461 1.00 83.06 103 ILE A N 1
ATOM 804 C CA . ILE A 1 103 ? -9.093 -3.566 31.089 1.00 83.06 103 ILE A CA 1
ATOM 805 C C . ILE A 1 103 ? -10.160 -4.169 30.164 1.00 83.06 103 ILE A C 1
ATOM 807 O O . ILE A 1 103 ? -10.157 -3.886 28.974 1.00 83.06 103 ILE A O 1
ATOM 811 N N . GLN A 1 104 ? -11.097 -4.956 30.700 1.00 85.75 104 GLN A N 1
ATOM 812 C CA . GLN A 1 104 ? -12.156 -5.599 29.912 1.00 85.75 104 GLN A CA 1
ATOM 813 C C . GLN A 1 104 ? -13.131 -4.597 29.276 1.00 85.75 104 GLN A C 1
ATOM 815 O O . GLN A 1 104 ? -13.680 -4.879 28.220 1.00 85.75 104 GLN A O 1
ATOM 820 N N . ASN A 1 105 ? -13.301 -3.421 29.886 1.00 83.12 105 ASN A N 1
ATOM 821 C CA . ASN A 1 105 ? -14.218 -2.375 29.423 1.00 83.12 105 ASN A CA 1
ATOM 822 C C . ASN A 1 105 ? -13.508 -1.315 28.557 1.00 83.12 105 ASN A C 1
ATOM 824 O O . ASN A 1 105 ? -14.147 -0.445 27.966 1.00 83.12 105 ASN A O 1
ATOM 828 N N . LEU A 1 106 ? -12.174 -1.381 28.475 1.00 85.31 106 LEU A N 1
ATOM 829 C CA . LEU A 1 106 ? -11.365 -0.459 27.686 1.00 85.31 106 LEU A CA 1
ATOM 830 C C . LEU A 1 106 ? -11.655 -0.561 26.174 1.00 85.31 106 LEU A C 1
ATOM 832 O O . LEU A 1 106 ? -11.784 0.489 25.547 1.00 85.31 106 LEU A O 1
ATOM 836 N N . PRO A 1 107 ? -11.799 -1.756 25.556 1.00 89.75 107 PRO A N 1
ATOM 837 C CA . PRO A 1 107 ? -12.128 -1.857 24.135 1.00 89.75 107 PRO A CA 1
ATOM 838 C C . PRO A 1 107 ? -13.432 -1.146 23.772 1.00 89.75 107 PRO A C 1
ATOM 840 O O . PRO A 1 107 ? -13.475 -0.441 22.765 1.00 89.75 107 PRO A O 1
ATOM 843 N N . ASP A 1 108 ? -14.461 -1.272 24.611 1.00 88.38 108 ASP A N 1
ATOM 844 C CA . ASP A 1 108 ? -15.764 -0.651 24.371 1.00 88.38 108 ASP A CA 1
ATOM 845 C C . ASP A 1 108 ? -15.677 0.875 24.457 1.00 88.38 108 ASP A C 1
ATOM 847 O O . ASP A 1 108 ? -16.170 1.565 23.564 1.00 88.38 108 ASP A O 1
ATOM 851 N N . GLN A 1 109 ? -14.953 1.411 25.446 1.00 87.19 109 GLN A N 1
ATOM 852 C CA . GLN A 1 109 ? -14.698 2.852 25.551 1.00 87.19 109 GLN A CA 1
ATOM 853 C C . GLN A 1 109 ? -13.947 3.393 24.322 1.00 87.19 109 GLN A C 1
ATOM 855 O O . GLN A 1 109 ? -14.318 4.426 23.760 1.00 87.19 109 GLN A O 1
ATOM 860 N N . LEU A 1 110 ? -12.921 2.675 23.849 1.00 91.56 110 LEU A N 1
ATOM 861 C CA . LEU A 1 110 ? -12.174 3.054 22.644 1.00 91.56 110 LEU A CA 1
ATOM 862 C C . LEU A 1 110 ? -13.064 3.007 21.390 1.00 91.56 110 LEU A C 1
ATOM 864 O O . LEU A 1 110 ? -12.991 3.898 20.538 1.00 91.56 110 LEU A O 1
ATOM 868 N N . CYS A 1 111 ? -13.926 1.995 21.272 1.00 91.06 111 CYS A N 1
ATOM 869 C CA . CYS A 1 111 ? -14.887 1.879 20.177 1.00 91.06 111 CYS A CA 1
ATOM 870 C C . CYS A 1 111 ? -15.903 3.029 20.194 1.00 91.06 111 CYS A C 1
ATOM 872 O O . CYS A 1 111 ? -16.092 3.682 19.165 1.00 91.06 111 CYS A O 1
ATOM 874 N N . MET A 1 112 ? -16.480 3.345 21.355 1.00 89.69 112 MET A N 1
ATOM 875 C CA . MET A 1 112 ? -17.429 4.451 21.517 1.00 89.69 112 MET A CA 1
ATOM 876 C C . MET A 1 112 ? -16.792 5.804 21.184 1.00 89.69 112 MET A C 1
ATOM 878 O O . MET A 1 112 ? -17.339 6.565 20.380 1.00 89.69 112 MET A O 1
ATOM 882 N N . ALA A 1 113 ? -15.593 6.083 21.704 1.00 90.19 113 ALA A N 1
ATOM 883 C CA . ALA A 1 113 ? -14.866 7.313 21.392 1.00 90.19 113 ALA A CA 1
ATOM 884 C C . ALA A 1 113 ? -14.571 7.431 19.886 1.00 90.19 113 ALA A C 1
ATOM 886 O O . ALA A 1 113 ? -14.669 8.511 19.285 1.00 90.19 113 ALA A O 1
ATOM 887 N N . LYS A 1 114 ? -14.240 6.313 19.228 1.00 91.38 114 LYS A N 1
ATOM 888 C CA . LYS A 1 114 ? -14.003 6.266 17.779 1.00 91.38 114 LYS A CA 1
ATOM 889 C C . LYS A 1 114 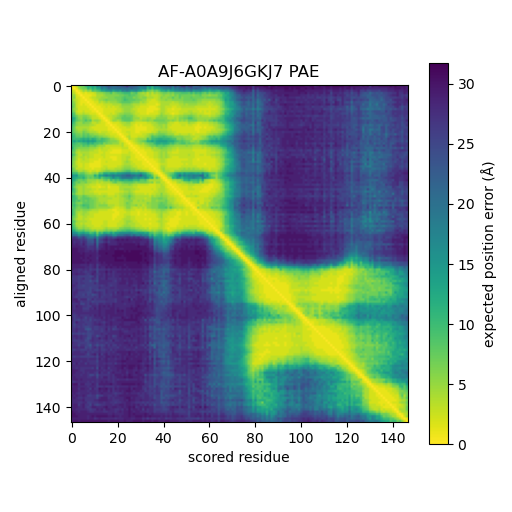? -15.276 6.549 16.989 1.00 91.38 114 LYS A C 1
ATOM 891 O O . LYS A 1 114 ? -15.226 7.305 16.018 1.00 91.38 114 LYS A O 1
ATOM 896 N N . GLU A 1 115 ? -16.407 5.980 17.382 1.00 89.69 115 GLU A N 1
ATOM 897 C CA . GLU A 1 115 ? -17.691 6.235 16.726 1.00 89.69 115 GLU A CA 1
ATOM 898 C C . GLU A 1 115 ? -18.104 7.702 16.853 1.00 89.69 115 GLU A C 1
ATOM 900 O O . GLU A 1 115 ? -18.391 8.350 15.845 1.00 89.69 115 GLU A O 1
ATOM 905 N N . GLN A 1 116 ? -18.023 8.268 18.059 1.00 89.12 116 GLN A N 1
ATOM 906 C CA . GLN A 1 116 ? -18.364 9.669 18.330 1.00 89.12 116 GLN A CA 1
ATOM 907 C C . GLN A 1 116 ? -17.446 10.676 17.614 1.00 89.12 116 GLN A C 1
ATOM 909 O O . GLN A 1 116 ? -17.835 11.820 17.332 1.00 89.12 116 GLN A O 1
ATOM 914 N N . SER A 1 117 ? -16.210 10.273 17.317 1.00 89.25 117 SER A N 1
ATOM 915 C CA . SER A 1 117 ? -15.233 11.084 16.585 1.00 89.25 117 SER A CA 1
ATOM 916 C C . SER A 1 117 ? -15.242 10.849 15.073 1.00 89.25 117 SER A C 1
ATOM 918 O O . SER A 1 117 ? -14.571 11.587 14.345 1.00 89.25 117 SER A O 1
ATOM 920 N N . THR A 1 118 ? -16.018 9.884 14.571 1.00 87.62 118 THR A N 1
ATOM 921 C CA . THR A 1 118 ? -16.072 9.544 13.146 1.00 87.62 118 THR A CA 1
ATOM 922 C C . THR A 1 118 ? -17.279 10.167 12.457 1.00 87.62 118 THR A C 1
ATOM 924 O O . THR A 1 118 ? -18.427 9.855 12.759 1.00 87.62 118 THR A O 1
ATOM 927 N N . LYS A 1 119 ? -17.027 11.018 11.459 1.00 85.38 119 LYS A N 1
ATOM 928 C CA . LYS A 1 119 ? -18.066 11.539 10.566 1.00 85.38 119 LYS A CA 1
ATOM 929 C C . LYS A 1 119 ? -18.277 10.602 9.383 1.00 85.38 119 LYS A C 1
ATOM 931 O O . LYS A 1 119 ? -17.315 10.121 8.783 1.00 85.38 119 LYS A O 1
ATOM 936 N N . LYS A 1 120 ? -19.544 10.386 9.037 1.00 82.69 120 LYS A N 1
ATOM 937 C CA . LYS A 1 120 ? -19.974 9.662 7.838 1.00 82.69 120 LYS A CA 1
ATOM 938 C C . LYS A 1 120 ? -20.249 10.683 6.735 1.00 82.69 120 LYS A C 1
ATOM 940 O O . LYS A 1 120 ? -21.042 11.595 6.949 1.00 82.69 120 LYS A O 1
ATOM 945 N N . LEU A 1 121 ? -19.589 10.549 5.591 1.00 75.62 121 LEU A N 1
ATOM 946 C CA . LEU A 1 121 ? -19.786 11.412 4.430 1.00 75.62 121 LEU A CA 1
ATOM 947 C C . LEU A 1 121 ? -20.375 10.610 3.268 1.00 75.62 121 LEU A C 1
ATOM 949 O O . LEU A 1 121 ? -19.796 9.585 2.904 1.00 75.62 121 LEU A O 1
ATOM 953 N N . PRO A 1 122 ? -21.480 11.063 2.657 1.00 70.31 122 PRO A N 1
ATOM 954 C CA . PRO A 1 122 ? -21.946 10.487 1.407 1.00 70.31 122 PRO A CA 1
ATOM 955 C C . PRO A 1 122 ? -20.957 10.836 0.285 1.00 70.31 122 PRO A C 1
ATOM 957 O O . PRO A 1 122 ? -20.583 11.992 0.102 1.00 70.31 122 PRO A O 1
ATOM 960 N N . VAL A 1 123 ? -20.525 9.824 -0.458 1.00 67.25 123 VAL A N 1
ATOM 961 C CA . VAL A 1 123 ? -19.656 9.925 -1.630 1.00 67.25 123 VAL A CA 1
ATOM 962 C C . VAL A 1 123 ? -20.517 9.638 -2.859 1.00 67.25 123 VAL A C 1
ATOM 964 O O . VAL A 1 123 ? -21.119 8.556 -2.935 1.00 67.25 123 VAL A O 1
ATOM 967 N N . PRO A 1 124 ? -20.610 10.583 -3.811 1.00 64.12 124 PRO A N 1
ATOM 968 C CA . PRO A 1 124 ? -21.356 10.357 -5.038 1.00 64.12 124 PRO A CA 1
ATOM 969 C C . PRO A 1 124 ? -20.749 9.201 -5.853 1.00 64.12 124 PRO A C 1
ATOM 971 O O . PRO A 1 124 ? -19.538 8.983 -5.784 1.00 64.12 124 PRO A O 1
ATOM 974 N N . PRO A 1 125 ? -21.557 8.469 -6.641 1.00 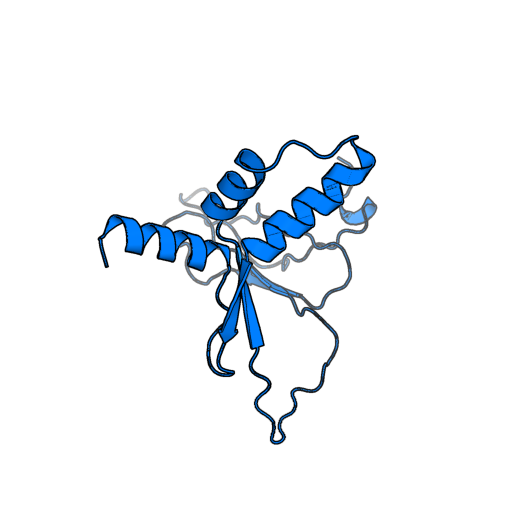58.91 125 PRO A N 1
ATOM 975 C CA . PRO A 1 125 ? -21.107 7.282 -7.374 1.00 58.91 125 PRO A CA 1
ATOM 976 C C . PRO A 1 125 ? -19.931 7.526 -8.329 1.00 58.91 125 PRO A C 1
ATOM 978 O O . PRO A 1 125 ? -19.103 6.633 -8.500 1.00 58.91 125 PRO A O 1
ATOM 981 N N . ASP A 1 126 ? -19.848 8.734 -8.892 1.00 62.56 126 ASP A N 1
ATOM 982 C CA . ASP A 1 126 ? -18.859 9.123 -9.905 1.00 62.56 126 ASP A CA 1
ATOM 983 C C . ASP A 1 126 ? -17.547 9.659 -9.311 1.00 62.56 126 ASP A C 1
ATOM 985 O O . ASP A 1 126 ? -16.613 9.979 -10.046 1.00 62.56 126 ASP A O 1
ATOM 989 N N . HIS A 1 127 ? -17.450 9.762 -7.982 1.00 54.53 127 HIS A N 1
ATOM 990 C CA . HIS A 1 127 ? -16.233 10.226 -7.326 1.00 54.53 127 HIS A CA 1
ATOM 991 C C . HIS A 1 127 ? -15.324 9.053 -6.929 1.00 54.53 127 HIS A C 1
ATOM 993 O O . HIS A 1 127 ? -15.807 8.053 -6.382 1.00 54.53 127 HIS A O 1
ATOM 999 N N . PRO A 1 128 ? -13.997 9.165 -7.157 1.00 59.31 128 PRO A N 1
ATOM 1000 C CA . PRO A 1 128 ? -13.047 8.166 -6.684 1.00 59.31 128 PRO A CA 1
ATOM 1001 C C . PRO A 1 128 ? -13.151 8.043 -5.163 1.00 59.31 128 PRO A C 1
ATOM 1003 O O . PRO A 1 128 ? -13.361 9.040 -4.467 1.00 59.31 128 PRO A O 1
ATOM 1006 N N . GLU A 1 129 ? -13.020 6.820 -4.642 1.00 57.53 129 GLU A N 1
ATOM 1007 C CA . GLU A 1 129 ? -13.089 6.590 -3.200 1.00 57.53 129 GLU A CA 1
ATOM 1008 C C . GLU A 1 129 ? -12.005 7.428 -2.511 1.00 57.53 129 GLU A C 1
ATOM 1010 O O . GLU A 1 129 ? -10.815 7.255 -2.797 1.00 57.53 129 GLU A O 1
ATOM 1015 N N . PRO A 1 130 ? -12.384 8.371 -1.633 1.00 60.25 130 PRO A N 1
ATOM 1016 C CA . PRO A 1 130 ? -11.414 9.282 -1.071 1.00 60.25 130 PRO A CA 1
ATOM 1017 C C . PRO A 1 130 ? -10.497 8.511 -0.122 1.00 60.25 130 PRO A C 1
ATOM 1019 O O . PRO A 1 130 ? -10.932 7.952 0.889 1.00 60.25 130 PRO A O 1
ATOM 1022 N N . TYR A 1 131 ? -9.204 8.483 -0.442 1.00 61.47 131 TYR A N 1
ATOM 1023 C CA . TYR A 1 131 ? -8.207 7.827 0.392 1.00 61.47 131 TYR A CA 1
ATOM 1024 C C . TYR A 1 131 ? -8.155 8.515 1.761 1.00 61.47 131 TYR A C 1
ATOM 1026 O O . TYR A 1 131 ? -7.781 9.684 1.879 1.00 61.47 131 TYR A O 1
ATOM 1034 N N . ARG A 1 132 ? -8.552 7.785 2.810 1.00 62.16 132 ARG A N 1
ATOM 1035 C CA . ARG A 1 132 ? -8.829 8.340 4.150 1.00 62.16 132 ARG A CA 1
ATOM 1036 C C . ARG A 1 132 ? -7.671 9.163 4.707 1.00 62.16 132 ARG A C 1
ATOM 1038 O O . ARG A 1 132 ? -7.888 10.234 5.259 1.00 62.16 132 ARG A O 1
ATOM 1045 N N . HIS A 1 133 ? -6.444 8.689 4.510 1.00 60.12 133 HIS A N 1
ATOM 1046 C CA . HIS A 1 133 ? -5.246 9.378 4.976 1.00 60.12 133 HIS A CA 1
ATOM 1047 C C . HIS A 1 133 ? -4.984 10.685 4.207 1.00 60.12 133 HIS A C 1
ATOM 1049 O O . HIS A 1 133 ? -4.640 11.688 4.827 1.00 60.12 133 HIS A O 1
ATOM 1055 N N . LEU A 1 134 ? -5.249 10.727 2.895 1.00 62.88 134 LEU A N 1
ATOM 1056 C CA . LEU A 1 134 ? -5.143 11.959 2.102 1.00 62.88 134 LEU A CA 1
ATOM 1057 C C . LEU A 1 134 ? -6.217 12.973 2.507 1.00 62.88 134 LEU A C 1
ATOM 1059 O O . LEU A 1 134 ? -5.923 14.160 2.579 1.00 62.88 134 LEU A O 1
ATOM 1063 N N . VAL A 1 135 ? -7.426 12.526 2.856 1.00 65.19 135 VAL A N 1
ATOM 1064 C CA . VAL A 1 135 ? -8.475 13.421 3.374 1.00 65.19 135 VAL A CA 1
ATOM 1065 C C . VAL A 1 135 ? -8.107 13.997 4.739 1.00 65.19 135 VAL A C 1
ATOM 1067 O O . VAL A 1 135 ? -8.335 15.180 4.991 1.00 65.19 135 VAL A O 1
ATOM 1070 N N . THR A 1 136 ? -7.519 13.196 5.629 1.00 62.97 136 THR A N 1
ATOM 1071 C CA . THR A 1 136 ? -7.013 13.693 6.916 1.00 62.97 136 THR A CA 1
ATOM 1072 C C . THR A 1 136 ? -5.909 14.732 6.711 1.00 62.97 136 THR A C 1
ATOM 1074 O O . THR A 1 136 ? -5.971 15.798 7.322 1.00 62.97 136 THR A O 1
ATOM 1077 N N . LEU A 1 137 ? -4.951 14.469 5.815 1.00 66.62 137 LEU A N 1
ATOM 1078 C CA . LEU A 1 137 ? -3.888 15.419 5.465 1.00 66.62 137 LEU A CA 1
ATOM 1079 C C . LEU A 1 137 ? -4.442 16.699 4.824 1.00 66.62 137 LEU A C 1
ATOM 1081 O O . LEU A 1 137 ? -4.006 17.796 5.164 1.00 66.62 137 LEU A O 1
ATOM 1085 N N . TRP A 1 138 ? -5.436 16.576 3.944 1.00 63.19 138 TRP A N 1
ATOM 1086 C CA . TRP A 1 138 ? -6.092 17.711 3.297 1.00 63.19 138 TRP A CA 1
ATOM 1087 C C . TRP A 1 138 ? -6.852 18.585 4.299 1.00 63.19 138 TRP A C 1
ATOM 1089 O O . TRP A 1 138 ? -6.687 19.800 4.307 1.00 63.19 138 TRP A O 1
ATOM 1099 N N . ASN A 1 139 ? -7.618 17.975 5.208 1.00 63.94 139 ASN A N 1
ATOM 1100 C CA . ASN A 1 139 ? -8.303 18.697 6.284 1.00 63.94 139 ASN A CA 1
ATOM 1101 C C . ASN A 1 139 ? -7.317 19.397 7.227 1.00 63.94 139 ASN A C 1
ATOM 1103 O O . ASN A 1 139 ? -7.575 20.516 7.666 1.00 63.94 139 ASN A O 1
ATOM 1107 N N . HIS A 1 140 ? -6.185 18.759 7.531 1.00 62.22 140 HIS A N 1
ATOM 1108 C CA . HIS A 1 140 ? -5.122 19.385 8.314 1.00 62.22 140 HIS A CA 1
ATOM 1109 C C . HIS A 1 140 ? -4.532 20.592 7.573 1.00 62.22 140 HIS A C 1
ATOM 1111 O O . HIS A 1 140 ? -4.336 21.652 8.163 1.00 62.22 140 HIS A O 1
ATOM 1117 N N . ARG A 1 141 ? -4.325 20.461 6.258 1.00 57.34 141 ARG A N 1
ATOM 1118 C CA . ARG A 1 141 ? -3.843 21.543 5.398 1.00 57.34 141 ARG A CA 1
ATOM 1119 C C . ARG A 1 141 ? -4.815 22.726 5.364 1.00 57.34 141 ARG A C 1
ATOM 1121 O O . ARG A 1 141 ? -4.377 23.846 5.579 1.00 57.34 141 ARG A O 1
ATOM 1128 N N . LEU A 1 142 ? -6.114 22.498 5.163 1.00 61.16 142 LEU A N 1
ATOM 1129 C CA . LEU A 1 142 ? -7.120 23.573 5.138 1.00 61.16 142 LEU A CA 1
ATOM 1130 C C . LEU A 1 142 ? -7.200 24.341 6.467 1.00 61.16 142 LEU A C 1
ATOM 1132 O O . LEU A 1 142 ? -7.274 25.566 6.456 1.00 61.16 142 LEU A O 1
ATOM 1136 N N . ARG A 1 143 ? -7.079 23.644 7.605 1.00 60.59 143 ARG A N 1
ATOM 1137 C CA . ARG A 1 143 ? -7.040 24.278 8.936 1.00 6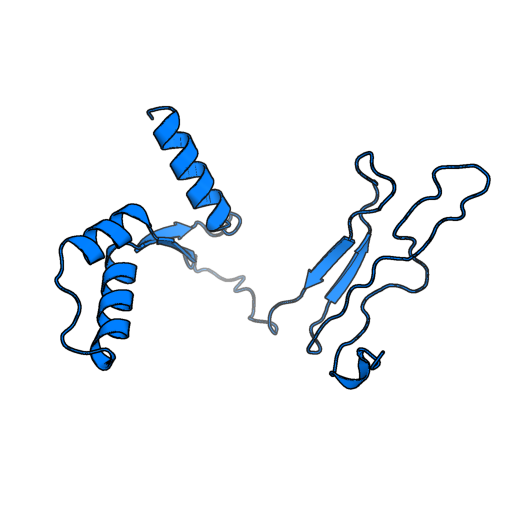0.59 143 ARG A CA 1
ATOM 1138 C C . ARG A 1 143 ? -5.813 25.166 9.148 1.00 60.59 143 ARG A C 1
ATOM 1140 O O . ARG A 1 143 ? -5.931 26.196 9.798 1.00 60.59 143 ARG A O 1
ATOM 1147 N N . ILE A 1 144 ? -4.656 24.788 8.598 1.00 51.88 144 ILE A N 1
ATOM 1148 C CA . ILE A 1 144 ? -3.435 25.614 8.644 1.00 51.88 144 ILE A CA 1
ATOM 1149 C C . ILE A 1 144 ? -3.606 26.897 7.818 1.00 51.88 144 ILE A C 1
ATOM 1151 O O . ILE A 1 144 ? -3.062 27.934 8.186 1.00 51.88 144 ILE A O 1
ATOM 1155 N N . PHE A 1 145 ? -4.370 26.842 6.725 1.00 44.72 145 PHE A N 1
ATOM 1156 C CA . PHE A 1 145 ? -4.592 27.984 5.832 1.00 44.72 145 PHE A CA 1
ATOM 1157 C C . PHE A 1 145 ? -5.847 28.814 6.154 1.00 44.72 145 PHE A C 1
ATOM 1159 O O . PHE A 1 145 ? -6.135 29.757 5.424 1.00 44.72 145 PHE A O 1
ATOM 1166 N N . GLY A 1 146 ? -6.556 28.517 7.250 1.00 47.19 146 GLY A N 1
ATOM 1167 C CA . GLY A 1 146 ? -7.619 29.375 7.782 1.00 47.19 146 GLY A CA 1
ATOM 1168 C C . GLY A 1 146 ? -8.831 29.571 6.862 1.00 47.19 146 GLY A C 1
ATOM 1169 O O . GLY A 1 146 ? -9.344 30.686 6.787 1.00 47.19 146 GLY A O 1
ATOM 1170 N N . GLN A 1 147 ? -9.278 28.515 6.173 1.00 41.91 147 GLN A N 1
ATOM 1171 C CA . GLN A 1 147 ? -10.606 28.459 5.537 1.00 41.91 147 GLN A CA 1
ATOM 1172 C C . GLN A 1 147 ? -11.589 27.642 6.374 1.00 41.91 147 GLN A C 1
ATOM 1174 O O . GLN A 1 147 ? -11.173 26.589 6.914 1.00 41.91 147 GLN A O 1
#

Sequence (147 aa):
MADATAYGLTLLNAPQTYTRLGQTQKQADTKPDLSWLSHPMLARWGTYEDTLGIDHFAIIIHLRTGGLRPHPTSTGSYAKTAYITHWDKYRCILMEEPPAAGIQNLPDQLCMAKEQSTKKLPVPPDHPEPYRHLVTLWNHRLRIFGQ